Protein AF-X1T7V4-F1 (afdb_monomer_lite)

InterPro domains:
  IPR000917 Sulfatase, N-terminal [PF00884] (4-60)
  IPR017850 Alkaline-phosphatase-like, core domain superfamily [G3DSA:3.40.720.10] (1-60)
  IPR017850 Alkaline-phosphatase-like, core domain superfamily [SSF53649] (2-60)
  IPR052701 Glycosaminoglycan & Ulvan Degrading Sulfatases [PTHR43751] (1-60)

Structure (mmCIF, N/CA/C/O backbone):
data_AF-X1T7V4-F1
#
_entry.id   AF-X1T7V4-F1
#
loop_
_atom_site.group_PDB
_atom_site.id
_atom_site.type_symbol
_atom_site.label_atom_id
_atom_site.label_alt_id
_atom_site.label_comp_id
_atom_site.label_asym_id
_atom_site.label_entity_id
_atom_site.label_seq_id
_atom_site.pdbx_PDB_ins_code
_atom_site.Cartn_x
_atom_site.Cartn_y
_atom_site.Cartn_z
_atom_site.occupancy
_atom_site.B_iso_or_equiv
_atom_site.auth_seq_id
_atom_site.auth_comp_id
_atom_site.auth_asym_id
_atom_site.auth_atom_id
_atom_site.pdbx_PDB_model_num
ATOM 1 N N . MET A 1 1 ? -0.186 -10.586 6.841 1.00 61.84 1 MET A N 1
ATOM 2 C CA . MET A 1 1 ? 1.078 -11.153 6.316 1.00 61.84 1 MET A CA 1
ATOM 3 C C . MET A 1 1 ? 1.924 -10.001 5.800 1.00 61.84 1 MET A C 1
ATOM 5 O O . MET A 1 1 ? 1.332 -9.047 5.311 1.00 61.84 1 MET A O 1
ATOM 9 N N . ALA A 1 2 ? 3.250 -10.055 5.944 1.00 85.81 2 ALA A N 1
ATOM 10 C CA . ALA A 1 2 ? 4.138 -9.047 5.363 1.00 85.81 2 ALA A CA 1
ATOM 11 C C . ALA A 1 2 ? 4.144 -9.174 3.832 1.00 85.81 2 ALA A C 1
ATOM 13 O O . ALA A 1 2 ? 4.091 -10.289 3.307 1.00 85.81 2 ALA A O 1
ATOM 14 N N . LEU A 1 3 ? 4.175 -8.044 3.128 1.00 87.12 3 LEU A N 1
ATOM 15 C CA . LEU A 1 3 ? 4.305 -8.034 1.676 1.00 87.12 3 LEU A CA 1
ATOM 16 C C . LEU A 1 3 ? 5.777 -8.309 1.331 1.00 87.12 3 LEU A C 1
ATOM 18 O O . LEU A 1 3 ? 6.635 -7.603 1.848 1.00 87.12 3 LEU A O 1
ATOM 22 N N . PRO A 1 4 ? 6.094 -9.296 0.470 1.00 87.31 4 PRO A N 1
ATOM 23 C CA . PRO A 1 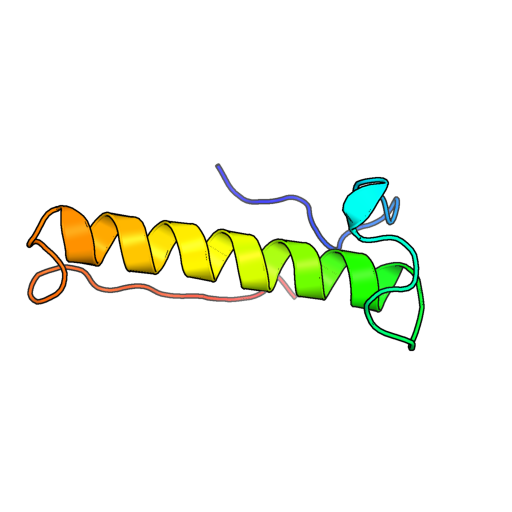4 ? 7.474 -9.540 0.041 1.00 87.31 4 PRO A CA 1
ATOM 24 C C . PRO A 1 4 ? 7.979 -8.459 -0.928 1.00 87.31 4 PRO A C 1
ATOM 26 O O . PRO A 1 4 ? 9.160 -8.413 -1.250 1.00 87.31 4 PRO A O 1
ATOM 29 N N . SER A 1 5 ? 7.084 -7.595 -1.415 1.00 88.81 5 SER A N 1
ATOM 30 C CA . SER A 1 5 ? 7.441 -6.420 -2.202 1.00 88.81 5 SER A CA 1
ATOM 31 C C . SER A 1 5 ? 8.249 -5.424 -1.363 1.00 88.81 5 SER A C 1
ATOM 33 O O . SER A 1 5 ? 7.886 -5.196 -0.212 1.00 88.81 5 SER A O 1
ATOM 35 N N . PRO A 1 6 ? 9.255 -4.750 -1.940 1.00 92.06 6 PRO A N 1
ATOM 36 C CA . PRO A 1 6 ? 9.666 -4.803 -3.343 1.00 92.06 6 PRO A CA 1
ATOM 37 C C . PRO A 1 6 ? 10.869 -5.735 -3.572 1.00 92.06 6 PRO A C 1
ATOM 39 O O . PRO A 1 6 ? 11.638 -5.514 -4.507 1.00 92.06 6 PRO A O 1
ATOM 42 N N . HIS A 1 7 ? 11.076 -6.759 -2.731 1.00 93.19 7 HIS A N 1
ATOM 43 C CA . HIS A 1 7 ? 12.183 -7.694 -2.921 1.00 93.19 7 HIS A CA 1
ATOM 44 C C . HIS A 1 7 ? 12.055 -8.421 -4.265 1.00 93.19 7 HIS A C 1
ATOM 46 O O . HIS A 1 7 ? 10.965 -8.704 -4.764 1.00 93.19 7 HIS A O 1
ATOM 52 N N . THR A 1 8 ? 13.204 -8.738 -4.856 1.00 89.56 8 THR A N 1
ATOM 53 C CA . THR A 1 8 ? 13.270 -9.477 -6.118 1.00 89.56 8 THR A CA 1
ATOM 54 C C . THR A 1 8 ? 12.598 -10.862 -6.025 1.00 89.56 8 THR A C 1
ATOM 56 O O . THR A 1 8 ? 12.664 -11.509 -4.975 1.00 89.56 8 THR A O 1
ATOM 59 N N . PRO A 1 9 ? 11.986 -11.363 -7.115 1.00 93.94 9 PRO A N 1
ATOM 60 C CA . PRO A 1 9 ? 11.827 -10.715 -8.420 1.00 93.94 9 PRO A CA 1
ATOM 61 C C . PRO A 1 9 ? 10.823 -9.548 -8.391 1.00 93.94 9 PRO A C 1
ATOM 63 O O . PRO A 1 9 ? 9.795 -9.604 -7.725 1.00 93.94 9 PRO A O 1
ATOM 66 N N . ILE A 1 10 ? 11.121 -8.494 -9.155 1.00 96.12 10 ILE A N 1
ATOM 67 C CA . ILE A 1 10 ? 10.268 -7.304 -9.262 1.00 96.12 10 ILE A CA 1
ATOM 68 C C . ILE A 1 10 ? 9.078 -7.625 -10.169 1.00 96.12 10 ILE A C 1
ATOM 70 O O . ILE A 1 10 ? 9.245 -7.741 -11.383 1.00 96.12 10 ILE A O 1
ATOM 74 N N . LEU A 1 11 ? 7.899 -7.816 -9.573 1.00 95.38 11 LEU A N 1
ATOM 75 C CA . LEU A 1 11 ? 6.703 -8.332 -10.247 1.00 95.38 11 LEU A CA 1
ATOM 76 C C . LEU A 1 11 ? 5.453 -7.480 -9.942 1.00 95.38 11 LEU A C 1
ATOM 78 O O . LEU A 1 11 ? 4.515 -7.978 -9.310 1.00 95.38 11 LEU A O 1
ATOM 82 N N . PRO A 1 12 ? 5.401 -6.207 -10.381 1.00 95.75 12 PRO A N 1
ATOM 83 C CA . PRO A 1 12 ? 4.140 -5.467 -10.407 1.00 95.75 12 PRO A CA 1
ATOM 84 C C . PRO A 1 12 ? 3.097 -6.219 -11.250 1.00 95.75 12 PRO A C 1
ATOM 86 O O . PRO A 1 12 ? 3.441 -6.936 -12.194 1.00 95.75 12 PRO A O 1
ATOM 89 N N . THR A 1 13 ? 1.807 -6.073 -10.933 1.00 95.75 13 THR A N 1
ATOM 90 C CA . THR A 1 13 ? 0.770 -6.633 -11.813 1.00 95.75 13 THR A CA 1
ATOM 91 C C . THR A 1 13 ? 0.704 -5.844 -13.122 1.00 95.75 13 THR A C 1
ATOM 93 O O . THR A 1 13 ? 1.175 -4.709 -13.215 1.00 95.75 13 THR A O 1
ATOM 96 N N . LYS A 1 14 ? 0.097 -6.441 -14.156 1.00 97.00 14 LYS A N 1
ATOM 97 C CA . LYS A 1 14 ? 0.042 -5.856 -15.508 1.00 97.00 14 LYS A CA 1
ATOM 98 C C . LYS A 1 14 ? -0.514 -4.432 -15.532 1.00 97.00 14 LYS A C 1
ATOM 100 O O . LYS A 1 14 ? -0.033 -3.618 -16.311 1.00 97.00 14 LYS A O 1
ATOM 105 N N . ASP A 1 15 ? -1.474 -4.131 -14.661 1.00 97.44 15 ASP A N 1
ATOM 106 C CA . ASP A 1 15 ? -2.099 -2.809 -14.575 1.00 97.44 15 ASP A CA 1
ATOM 107 C C . ASP A 1 15 ? -1.154 -1.731 -14.032 1.00 97.44 15 ASP A C 1
ATOM 109 O O . ASP A 1 15 ? -1.472 -0.549 -14.129 1.00 97.44 15 ASP A O 1
ATOM 113 N N . TRP A 1 16 ? -0.016 -2.107 -13.446 1.00 97.75 16 TRP A N 1
ATOM 114 C CA . TRP A 1 16 ? 0.985 -1.185 -12.905 1.00 97.75 16 TRP A CA 1
ATOM 115 C C . TRP A 1 16 ? 2.181 -0.963 -13.824 1.00 97.75 16 TRP A C 1
ATOM 117 O O . TRP A 1 16 ? 2.937 -0.025 -13.594 1.00 97.75 16 TRP A O 1
ATOM 127 N N . HIS A 1 17 ? 2.332 -1.763 -14.881 1.00 97.69 17 HIS A N 1
ATOM 128 C CA . HIS A 1 17 ? 3.468 -1.658 -15.794 1.00 97.69 17 HIS A CA 1
ATOM 129 C C . HIS A 1 17 ? 3.558 -0.269 -16.444 1.00 97.69 17 HIS A C 1
ATOM 131 O O . HIS A 1 17 ? 2.642 0.168 -17.139 1.00 97.69 17 HIS A O 1
ATOM 137 N N . GLY A 1 18 ? 4.695 0.397 -16.251 1.00 97.62 18 GLY A N 1
ATOM 138 C CA . GLY A 1 18 ? 5.027 1.701 -16.813 1.00 97.62 18 GLY A CA 1
ATOM 139 C C . GLY A 1 18 ? 4.350 2.891 -16.135 1.00 97.62 18 GLY A C 1
ATOM 140 O O . GLY A 1 18 ? 4.622 4.020 -16.535 1.00 97.62 18 GLY A O 1
ATOM 141 N N . LYS A 1 19 ? 3.494 2.689 -15.124 1.00 98.00 19 LYS A N 1
ATOM 142 C CA . LYS A 1 19 ? 2.747 3.797 -14.513 1.00 98.00 19 LYS A CA 1
ATOM 143 C C . LYS A 1 19 ? 3.643 4.769 -13.744 1.00 98.00 19 LYS A C 1
ATOM 145 O O . LYS A 1 19 ? 3.278 5.930 -13.615 1.00 98.00 19 LYS A O 1
ATOM 150 N N . SER A 1 20 ? 4.756 4.298 -13.177 1.00 97.62 20 SER A N 1
ATOM 151 C CA . SER A 1 20 ? 5.657 5.152 -12.393 1.00 97.62 20 SER A CA 1
ATOM 152 C C . SER A 1 20 ? 6.542 6.049 -13.257 1.00 97.62 20 SER A C 1
ATOM 154 O O . SER A 1 20 ? 7.170 6.951 -12.718 1.00 97.62 20 SER A O 1
ATOM 156 N N . GLU A 1 21 ? 6.647 5.773 -14.564 1.00 97.81 21 GLU A N 1
ATOM 157 C CA . GLU A 1 21 ? 7.587 6.418 -15.500 1.00 97.81 21 GLU A CA 1
ATOM 158 C C . GLU A 1 21 ? 9.079 6.306 -15.106 1.00 97.81 21 GLU A C 1
ATOM 160 O O . GLU A 1 21 ? 9.938 6.920 -15.736 1.00 97.81 21 GLU A O 1
ATOM 165 N N . ILE A 1 22 ? 9.418 5.489 -14.098 1.00 96.94 22 ILE A N 1
ATOM 166 C CA . ILE A 1 22 ? 10.788 5.320 -13.590 1.00 96.94 22 ILE A CA 1
ATOM 167 C C . ILE A 1 22 ? 11.367 3.981 -14.055 1.00 96.94 22 ILE A C 1
ATOM 169 O O . ILE A 1 22 ? 12.302 3.942 -14.853 1.00 96.94 22 ILE A O 1
ATOM 173 N N . ASN A 1 23 ? 10.846 2.872 -13.522 1.00 97.12 23 ASN A N 1
ATOM 174 C CA . ASN A 1 23 ? 11.240 1.495 -13.835 1.00 97.12 23 ASN A CA 1
ATOM 175 C C . ASN A 1 23 ? 10.241 0.503 -13.183 1.00 97.12 23 ASN A C 1
ATOM 177 O O . ASN A 1 23 ? 9.410 0.922 -12.374 1.00 97.12 23 ASN A O 1
ATOM 181 N N . PRO A 1 24 ? 10.337 -0.818 -13.447 1.00 97.38 24 PRO A N 1
ATOM 182 C CA . PRO A 1 24 ? 9.433 -1.802 -12.838 1.00 97.38 24 PRO A CA 1
ATOM 183 C C . PRO A 1 24 ? 9.463 -1.840 -11.303 1.00 97.38 24 PRO A C 1
ATOM 185 O O . PRO A 1 24 ? 8.491 -2.258 -10.681 1.00 97.38 24 PRO A O 1
ATOM 188 N N . TYR A 1 25 ? 10.566 -1.418 -10.674 1.00 97.25 25 TYR A N 1
ATOM 189 C CA . TYR A 1 25 ? 10.648 -1.316 -9.216 1.00 97.25 25 TYR A CA 1
ATOM 190 C C . TYR A 1 25 ? 9.775 -0.165 -8.707 1.00 97.25 25 TYR A C 1
ATOM 192 O O . TYR A 1 25 ? 9.018 -0.349 -7.759 1.00 97.25 25 TYR A O 1
ATOM 200 N N . GLY A 1 26 ? 9.815 0.989 -9.380 1.00 97.94 26 GLY A N 1
ATOM 201 C CA . GLY A 1 26 ? 8.916 2.113 -9.124 1.00 97.94 26 GLY A CA 1
ATOM 202 C C . GLY A 1 26 ? 7.449 1.725 -9.293 1.00 97.94 26 GLY A C 1
ATOM 203 O O . GLY A 1 26 ? 6.632 2.053 -8.437 1.00 97.94 26 GLY A O 1
ATOM 204 N N . ASP A 1 27 ? 7.125 0.948 -10.330 1.00 98.00 27 ASP A N 1
ATOM 205 C CA . ASP A 1 27 ? 5.772 0.413 -10.526 1.00 98.00 27 ASP A CA 1
ATOM 206 C C . ASP A 1 27 ? 5.348 -0.494 -9.360 1.00 98.00 27 ASP A C 1
ATOM 208 O O . ASP A 1 27 ? 4.207 -0.429 -8.899 1.00 98.00 27 ASP A O 1
ATOM 212 N N . PHE A 1 28 ? 6.270 -1.319 -8.851 1.00 97.25 28 PHE A N 1
ATOM 213 C CA . PHE A 1 28 ? 6.002 -2.214 -7.727 1.00 97.25 28 PHE A CA 1
ATOM 214 C C . PHE A 1 28 ? 5.776 -1.435 -6.424 1.00 97.25 28 PHE A C 1
ATOM 216 O O . PHE A 1 28 ? 4.818 -1.706 -5.701 1.00 97.25 28 PHE A O 1
ATOM 223 N N . VAL A 1 29 ? 6.600 -0.421 -6.150 1.00 97.12 29 VAL A N 1
ATOM 224 C CA . VAL A 1 29 ? 6.425 0.468 -4.991 1.00 97.12 29 VAL A CA 1
ATOM 225 C C . VAL A 1 29 ? 5.097 1.218 -5.074 1.00 97.12 29 VAL A C 1
ATOM 227 O O . VAL A 1 29 ? 4.363 1.257 -4.090 1.00 97.12 29 VAL A O 1
ATOM 230 N N . MET A 1 30 ? 4.742 1.753 -6.243 1.00 97.75 30 MET A N 1
ATOM 231 C CA . MET A 1 30 ? 3.488 2.485 -6.422 1.00 97.75 30 MET A CA 1
ATOM 232 C C . MET A 1 30 ? 2.252 1.584 -6.274 1.00 97.75 30 MET A C 1
ATOM 234 O O . MET A 1 30 ? 1.226 2.016 -5.752 1.00 97.75 30 MET A O 1
ATOM 238 N N . MET A 1 31 ? 2.357 0.310 -6.661 1.00 97.00 31 MET A N 1
ATOM 239 C CA . MET A 1 31 ? 1.320 -0.683 -6.375 1.00 97.00 31 MET A CA 1
ATOM 240 C C . MET A 1 31 ? 1.134 -0.899 -4.867 1.00 97.00 31 MET A C 1
ATOM 242 O O . MET A 1 31 ? -0.001 -1.005 -4.402 1.00 97.00 31 MET A O 1
ATOM 246 N N . ILE A 1 32 ? 2.224 -0.955 -4.093 1.00 96.38 32 ILE A N 1
ATOM 247 C CA . ILE A 1 32 ? 2.135 -1.082 -2.631 1.00 96.38 32 ILE A CA 1
ATOM 248 C C . IL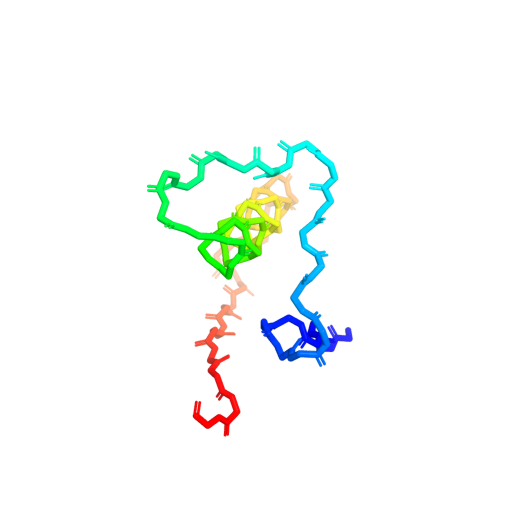E A 1 32 ? 1.548 0.179 -2.003 1.00 96.38 32 ILE A C 1
ATOM 250 O O . ILE A 1 32 ? 0.681 0.063 -1.143 1.00 96.38 32 ILE A O 1
ATOM 254 N N . ASP A 1 33 ? 1.963 1.362 -2.455 1.00 97.38 33 ASP A N 1
ATOM 255 C CA . ASP A 1 33 ? 1.388 2.635 -2.011 1.00 97.38 33 ASP A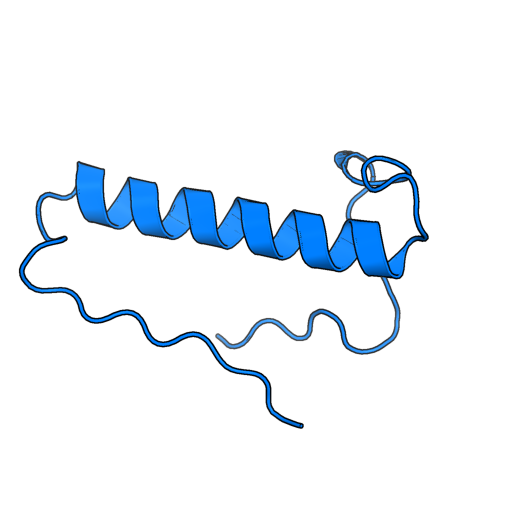 CA 1
ATOM 256 C C . ASP A 1 33 ? -0.140 2.655 -2.194 1.00 97.38 33 ASP A C 1
ATOM 258 O O . ASP A 1 33 ? -0.887 2.911 -1.247 1.00 97.38 33 ASP A O 1
ATOM 262 N N . ASN A 1 34 ? -0.622 2.245 -3.371 1.00 97.62 34 ASN A N 1
ATOM 263 C CA . ASN A 1 34 ? -2.053 2.146 -3.637 1.00 97.62 34 ASN A CA 1
ATOM 264 C C . ASN A 1 34 ? -2.772 1.161 -2.705 1.00 97.62 34 ASN A C 1
ATOM 266 O O . ASN A 1 34 ? -3.829 1.495 -2.172 1.00 97.62 34 ASN A O 1
ATOM 270 N 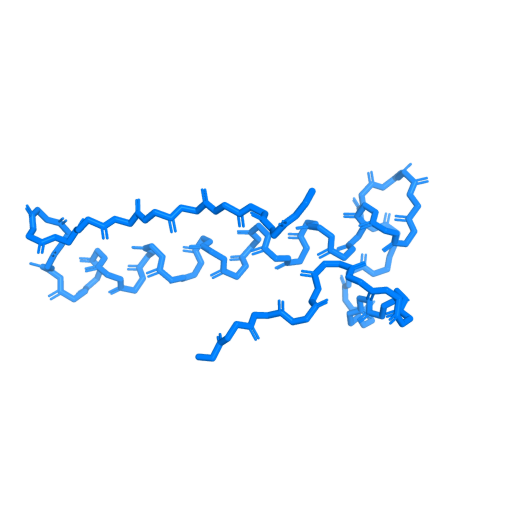N . TYR A 1 35 ? -2.182 -0.009 -2.454 1.00 96.00 35 TYR A N 1
ATOM 271 C CA . TYR A 1 35 ? -2.734 -0.992 -1.523 1.00 96.00 35 TYR A CA 1
ATOM 272 C C . TYR A 1 35 ? -2.828 -0.451 -0.083 1.00 96.00 35 TYR A C 1
ATOM 274 O O . TYR A 1 35 ? -3.820 -0.682 0.611 1.00 96.00 35 TYR A O 1
ATOM 282 N N . ILE A 1 36 ? -1.836 0.323 0.376 1.00 96.81 36 ILE A N 1
ATOM 283 C CA . ILE A 1 36 ? -1.905 1.012 1.676 1.00 96.81 36 ILE A CA 1
ATOM 284 C C . ILE A 1 36 ? -3.017 2.075 1.676 1.00 96.81 36 ILE A C 1
ATOM 286 O O . ILE A 1 36 ? -3.733 2.225 2.672 1.00 96.81 36 ILE A O 1
ATOM 290 N N . GLY A 1 37 ? -3.231 2.764 0.555 1.00 98.00 37 GLY A N 1
ATOM 291 C CA . GLY A 1 37 ? -4.383 3.646 0.356 1.00 98.00 37 GLY A CA 1
ATOM 292 C C . GLY A 1 37 ? -5.726 2.925 0.533 1.00 98.00 37 GLY A C 1
ATOM 293 O O . GLY A 1 37 ? -6.612 3.420 1.231 1.00 98.00 37 GLY A O 1
ATOM 294 N N . GLU A 1 38 ? -5.881 1.724 -0.026 1.00 98.12 38 GLU A N 1
ATOM 295 C CA . GLU A 1 38 ? -7.097 0.916 0.149 1.00 98.12 38 GLU A CA 1
ATOM 296 C C . GLU A 1 38 ? -7.291 0.456 1.602 1.00 98.12 38 GLU A C 1
ATOM 298 O O . GLU A 1 38 ? -8.408 0.507 2.128 1.00 98.12 38 GLU A O 1
ATOM 303 N N . LEU A 1 39 ? -6.209 0.065 2.284 1.00 97.06 39 LEU A N 1
ATOM 304 C CA . LEU A 1 39 ? -6.239 -0.303 3.702 1.00 97.06 39 LEU A CA 1
ATOM 305 C C . LEU A 1 39 ? -6.693 0.870 4.583 1.00 97.06 39 LEU A C 1
ATOM 307 O O . LEU A 1 39 ? -7.599 0.713 5.401 1.00 97.06 39 LEU A O 1
ATOM 311 N N . THR A 1 40 ? -6.083 2.045 4.413 1.00 98.06 40 THR A N 1
ATOM 312 C CA . THR A 1 40 ? -6.421 3.243 5.203 1.00 98.06 40 THR A CA 1
ATOM 313 C C . THR A 1 40 ? -7.856 3.694 4.948 1.00 98.06 40 THR A C 1
ATOM 315 O O . THR A 1 40 ? -8.579 4.004 5.896 1.00 98.06 40 THR A O 1
ATOM 318 N N . LYS A 1 41 ? -8.318 3.633 3.693 1.00 98.62 41 LYS A N 1
ATOM 319 C CA . LYS A 1 41 ? -9.724 3.867 3.349 1.00 98.62 41 LYS A CA 1
ATOM 320 C C . LYS A 1 41 ? -10.657 2.872 4.041 1.00 98.62 41 LYS A C 1
ATOM 322 O O . LYS A 1 41 ? -11.663 3.281 4.605 1.00 98.62 41 LYS A O 1
ATOM 327 N N . THR A 1 42 ? -10.311 1.587 4.055 1.00 98.56 42 THR A N 1
ATOM 328 C CA . THR A 1 42 ? -11.120 0.550 4.716 1.00 98.56 42 THR A CA 1
ATOM 329 C C . THR A 1 42 ? -11.237 0.794 6.224 1.00 98.56 42 THR A C 1
ATOM 331 O O . THR A 1 42 ? -12.320 0.659 6.788 1.00 98.56 42 THR A O 1
ATOM 334 N N . ILE A 1 43 ? -10.141 1.191 6.880 1.00 98.50 43 ILE A N 1
ATOM 335 C CA . ILE A 1 43 ? -10.116 1.540 8.313 1.00 98.50 43 ILE A CA 1
ATOM 336 C C . ILE A 1 43 ? -11.050 2.724 8.601 1.00 98.50 43 ILE A C 1
ATOM 338 O O . ILE A 1 43 ? -11.821 2.688 9.564 1.00 98.50 43 ILE A O 1
A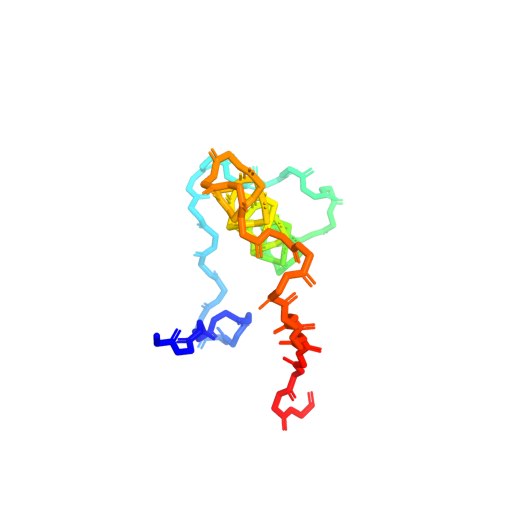TOM 342 N N . LYS A 1 44 ? -11.008 3.745 7.739 1.00 98.44 44 LYS A N 1
ATOM 343 C CA . LYS A 1 44 ? -11.891 4.910 7.804 1.00 98.44 44 LYS A CA 1
ATOM 344 C C . LYS A 1 44 ? -13.359 4.543 7.608 1.00 98.44 44 LYS A C 1
ATOM 346 O O . LYS A 1 44 ? -14.193 4.902 8.434 1.00 98.44 44 LYS A O 1
ATOM 351 N N . ASP A 1 45 ? -13.673 3.788 6.558 1.00 98.69 45 ASP A N 1
ATOM 352 C CA . ASP A 1 45 ? -15.041 3.366 6.233 1.00 98.69 45 ASP A CA 1
ATOM 353 C C . ASP A 1 45 ? -15.642 2.470 7.337 1.00 98.69 45 ASP A C 1
ATOM 355 O O . ASP A 1 45 ? -16.852 2.474 7.560 1.00 98.69 45 ASP A O 1
ATOM 359 N N . ALA A 1 46 ? -14.798 1.744 8.077 1.00 98.56 46 ALA A N 1
ATOM 360 C CA . ALA A 1 46 ? -15.190 0.966 9.251 1.00 98.56 46 ALA A CA 1
ATOM 361 C C . ALA A 1 46 ? -15.393 1.808 10.532 1.00 98.56 46 ALA A C 1
ATOM 363 O O . ALA A 1 46 ? -15.862 1.272 11.536 1.00 98.56 46 ALA A O 1
ATOM 364 N N . GLY A 1 47 ? -15.054 3.102 10.525 1.00 98.62 47 GLY A N 1
ATOM 365 C CA . GLY A 1 47 ? -15.246 4.016 11.657 1.00 98.62 47 GLY A CA 1
ATOM 366 C C . GLY A 1 47 ? -14.290 3.794 12.835 1.00 98.62 47 GLY A C 1
ATOM 367 O O . GLY A 1 47 ? -14.608 4.183 13.956 1.00 98.62 47 GLY A O 1
ATOM 368 N N . ILE A 1 48 ? -13.138 3.154 12.604 1.00 98.62 48 ILE A N 1
ATOM 369 C CA . ILE A 1 48 ? -12.163 2.796 13.655 1.00 98.62 48 ILE A CA 1
ATOM 370 C C . ILE A 1 48 ? -10.832 3.557 13.546 1.00 98.62 48 ILE A C 1
ATOM 372 O O . ILE A 1 48 ? -9.876 3.227 14.248 1.00 98.62 48 ILE A O 1
ATOM 376 N N . GLU A 1 49 ? -10.753 4.569 12.680 1.00 98.19 49 GLU A N 1
ATOM 377 C CA . GLU A 1 49 ? -9.520 5.319 12.390 1.00 98.19 49 GLU A CA 1
ATOM 378 C C . GLU A 1 49 ? -8.885 5.957 13.634 1.00 98.19 49 GLU A C 1
ATOM 380 O O . GLU A 1 49 ? -7.696 5.766 13.875 1.00 98.19 49 GLU A O 1
ATOM 385 N N . GLU A 1 50 ? -9.687 6.589 14.495 1.00 98.38 50 GLU A N 1
ATOM 386 C CA . GLU A 1 50 ? -9.214 7.266 15.715 1.00 98.38 50 GLU A CA 1
ATOM 387 C C . GLU A 1 50 ? -8.621 6.308 16.765 1.00 98.38 50 GLU A C 1
ATOM 389 O O . GLU A 1 50 ? -7.892 6.731 17.659 1.00 98.38 50 GLU A O 1
ATOM 394 N N . ASN A 1 51 ? -8.921 5.008 16.667 1.00 98.31 51 ASN A N 1
ATOM 395 C CA . ASN A 1 51 ? -8.404 3.974 17.567 1.00 98.31 51 ASN A CA 1
ATOM 396 C C . ASN A 1 51 ? -7.470 2.985 16.844 1.00 98.31 51 ASN A C 1
ATOM 398 O O . ASN A 1 51 ? -7.285 1.855 17.300 1.00 98.31 51 ASN A O 1
ATOM 402 N N . THR A 1 52 ? -6.894 3.386 15.706 1.00 98.50 52 THR A N 1
ATOM 403 C CA . THR A 1 52 ? -5.990 2.545 14.915 1.00 98.50 52 THR A CA 1
ATOM 404 C C . THR A 1 52 ? -4.645 3.239 14.698 1.00 98.50 52 THR A C 1
ATOM 406 O O . THR A 1 52 ? -4.555 4.242 13.999 1.00 98.50 52 THR A O 1
ATOM 409 N N . LEU A 1 53 ? -3.565 2.672 15.251 1.00 97.94 53 LEU A N 1
ATOM 410 C CA . LEU A 1 53 ? -2.191 3.100 14.965 1.00 97.94 53 LEU A CA 1
ATOM 411 C C . LEU A 1 53 ? -1.614 2.278 13.806 1.00 97.94 53 LEU A C 1
ATOM 413 O O . LEU A 1 53 ? -1.496 1.057 13.907 1.00 97.94 53 LEU A O 1
ATOM 417 N N . ILE A 1 54 ? -1.204 2.954 12.732 1.00 96.50 54 ILE A N 1
ATOM 418 C CA . ILE A 1 54 ? -0.550 2.331 11.576 1.00 96.50 54 ILE A CA 1
ATOM 419 C C . ILE A 1 54 ? 0.943 2.653 11.620 1.00 96.50 54 ILE A C 1
ATOM 421 O O . ILE A 1 54 ? 1.333 3.816 11.679 1.00 96.50 54 ILE A O 1
ATOM 425 N N . ILE A 1 55 ? 1.778 1.616 11.561 1.00 96.88 55 ILE A N 1
ATOM 426 C CA . ILE A 1 55 ? 3.233 1.737 11.439 1.00 96.88 55 ILE A CA 1
ATOM 427 C C . ILE A 1 55 ? 3.638 1.124 10.102 1.00 96.88 55 ILE A C 1
ATOM 429 O O . ILE A 1 55 ? 3.315 -0.031 9.825 1.00 96.88 55 ILE A O 1
ATOM 433 N N . PHE A 1 56 ? 4.358 1.894 9.289 1.00 95.50 56 PHE A N 1
ATOM 434 C CA . PHE A 1 56 ? 4.919 1.454 8.014 1.00 95.50 56 PHE A CA 1
ATOM 435 C C . PHE A 1 56 ? 6.448 1.523 8.086 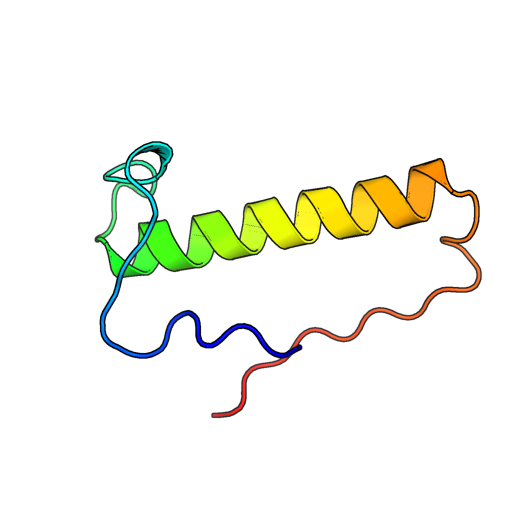1.00 95.50 56 PHE A C 1
ATOM 437 O O . PHE A 1 56 ? 6.998 2.539 8.508 1.00 95.50 56 PHE A O 1
ATOM 444 N N . THR A 1 57 ? 7.135 0.443 7.712 1.00 95.56 57 THR A N 1
ATOM 445 C CA . THR A 1 57 ? 8.600 0.326 7.800 1.00 95.56 57 THR A CA 1
ATOM 446 C C . THR A 1 57 ? 9.141 -0.614 6.724 1.00 95.56 57 THR A C 1
ATOM 448 O O . THR A 1 57 ? 8.391 -1.421 6.176 1.00 95.56 57 THR A O 1
ATOM 451 N N . SER A 1 58 ? 10.444 -0.511 6.461 1.00 94.00 58 SER A N 1
ATOM 452 C CA . SER A 1 58 ? 11.248 -1.496 5.725 1.00 94.00 58 SER A CA 1
ATOM 453 C C . SER A 1 58 ? 11.944 -2.442 6.709 1.00 94.00 58 SER A C 1
ATOM 455 O O . SER A 1 58 ? 12.064 -2.122 7.897 1.00 94.00 58 SER A O 1
ATOM 457 N N . ASP A 1 59 ? 12.392 -3.594 6.225 1.00 94.44 59 ASP A N 1
ATOM 458 C CA . ASP A 1 59 ? 13.229 -4.549 6.952 1.00 94.44 59 ASP A CA 1
ATOM 459 C C . ASP A 1 59 ? 14.726 -4.189 6.910 1.00 94.44 59 ASP A C 1
ATOM 461 O O . ASP A 1 59 ? 15.442 -4.499 7.867 1.00 94.44 59 ASP A O 1
ATOM 465 N N . ASN A 1 60 ? 15.185 -3.499 5.856 1.00 93.00 60 ASN A N 1
ATOM 466 C CA . ASN A 1 60 ? 16.543 -2.952 5.714 1.00 93.00 60 ASN A CA 1
ATOM 467 C C . ASN A 1 60 ? 16.632 -1.759 4.750 1.00 93.00 60 ASN A C 1
ATOM 469 O O . ASN A 1 60 ? 15.629 -1.450 4.064 1.00 93.00 60 ASN A O 1
#

Secondary structure (DSSP, 8-state):
----TTSSS----GGGTTTTSS-HHHHHHHHHHHHHHHHHHHHHHTT-GGG---------

Foldseek 3Di:
DDDCPPDPPLDQPPVQPCVQVPHSNSSRVVVVVVVVVVVQVVCVVVVNNVVDDDDDDDPD

Organism: NCBI:txid412755

Radius of gyration: 13.51 Å; chains: 1; bounding box: 32×18×34 Å

Sequence (60 aa):
MALPSPHTPILPTKDWHGKSEINPYGDFVMMIDNYIGELTKTIKDAGIEENTLIIFTSDN

pLDDT: mean 95.64, std 5.32, range [61.84, 98.69]